Protein AF-A0A9W7J854-F1 (afdb_monomer_lite)

Organism: Hibiscus trionum (NCBI:txid183268)

Radius of gyration: 33.68 Å; chains: 1; bounding box: 54×34×95 Å

InterPro domains:
  IPR028288 SCAR/WAVE family [PTHR12902] (1-114)

Foldseek 3Di:
DPPPDPPPDQLLVQFDVVLQVVFDPVDPVSNVVSSVVSSVNSVVVVVVVVVVVVCVVVVVVVVVVVVVVVVVVVVVVVVVVCVVCVCVVVVVVVVDPDCVVVPDDVDDPDDDPPPPPDD

Sequence (119 aa):
MPLARYQIRNEYSLADPELYRASNKDDPEALLEGVAMAGLFGVLRQLGDLAEFAAEIFHDLHEEVMSTAARGHGLMVRIRQLEAEFPSFEKPFLSQTDHSLFFANAGVDWHPNMLLNII

pLDDT: mean 80.22, std 15.8, range [40.06, 98.5]

Structure (mmCIF, N/CA/C/O backbone):
data_AF-A0A9W7J854-F1
#
_entry.id   AF-A0A9W7J854-F1
#
loop_
_atom_site.group_PDB
_atom_site.id
_atom_site.type_symbol
_atom_site.label_atom_id
_atom_site.label_alt_id
_atom_site.label_comp_id
_atom_site.label_asym_id
_atom_site.label_entity_id
_atom_site.label_seq_id
_atom_site.pdbx_PDB_ins_code
_atom_site.Cartn_x
_atom_site.Cartn_y
_atom_site.Cartn_z
_atom_site.occupancy
_atom_site.B_iso_or_equiv
_atom_site.auth_seq_id
_atom_site.auth_comp_id
_atom_site.auth_asym_id
_atom_site.auth_atom_id
_atom_site.pdbx_PDB_model_num
ATOM 1 N N . MET A 1 1 ? 7.865 -10.417 3.586 1.00 42.16 1 MET A N 1
ATOM 2 C CA . MET A 1 1 ? 7.745 -9.761 2.269 1.00 42.16 1 MET A CA 1
ATOM 3 C C . MET A 1 1 ? 9.097 -9.756 1.583 1.00 42.16 1 MET A C 1
ATOM 5 O O . MET A 1 1 ? 10.032 -9.212 2.167 1.00 42.16 1 MET A O 1
ATOM 9 N N . PRO A 1 2 ? 9.266 -10.369 0.402 1.00 55.66 2 PRO A N 1
ATOM 10 C CA . PRO A 1 2 ? 10.476 -10.144 -0.355 1.00 55.66 2 PRO A CA 1
ATOM 11 C C . PRO A 1 2 ? 10.270 -8.840 -1.132 1.00 55.66 2 PRO A C 1
ATOM 13 O O . PRO A 1 2 ? 9.504 -8.805 -2.085 1.00 55.66 2 PRO A O 1
ATOM 16 N N . LEU A 1 3 ? 10.961 -7.770 -0.731 1.00 55.16 3 LEU A N 1
ATOM 17 C CA . LEU A 1 3 ? 11.194 -6.572 -1.553 1.00 55.16 3 LEU A CA 1
ATOM 18 C C . LEU A 1 3 ? 12.084 -6.958 -2.752 1.00 55.16 3 LEU A C 1
ATOM 20 O O . LEU A 1 3 ? 13.230 -6.523 -2.875 1.00 55.16 3 LEU A O 1
ATOM 24 N N . ALA A 1 4 ? 11.624 -7.916 -3.557 1.00 53.16 4 ALA A N 1
ATOM 25 C CA . ALA A 1 4 ? 12.417 -8.633 -4.533 1.00 53.16 4 ALA A CA 1
ATOM 26 C C . ALA A 1 4 ? 12.809 -7.704 -5.684 1.00 53.16 4 ALA A C 1
ATOM 28 O O . ALA A 1 4 ? 12.122 -7.601 -6.686 1.00 53.16 4 ALA A O 1
ATOM 29 N N . ARG A 1 5 ? 13.985 -7.090 -5.525 1.00 55.03 5 ARG A N 1
ATOM 30 C CA . ARG A 1 5 ? 14.961 -6.786 -6.578 1.00 55.03 5 ARG A CA 1
ATOM 31 C C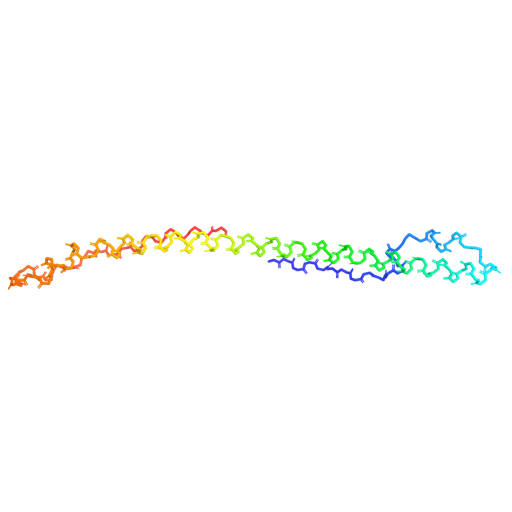 . ARG A 1 5 ? 14.353 -6.182 -7.845 1.00 55.03 5 ARG A C 1
ATOM 33 O O . ARG A 1 5 ? 14.430 -6.784 -8.915 1.00 55.03 5 ARG A O 1
ATOM 40 N N . TYR A 1 6 ? 13.885 -4.942 -7.752 1.00 56.75 6 TYR A N 1
ATOM 41 C CA . TYR A 1 6 ? 13.820 -4.101 -8.941 1.00 56.75 6 TYR A CA 1
ATOM 42 C C . TYR A 1 6 ? 15.256 -3.860 -9.428 1.00 56.75 6 TYR A C 1
ATOM 44 O O . TYR A 1 6 ? 16.017 -3.092 -8.839 1.00 56.75 6 TYR A O 1
ATOM 52 N N . GLN A 1 7 ? 15.681 -4.594 -10.457 1.00 61.75 7 GLN A N 1
ATOM 53 C CA . GLN A 1 7 ? 16.916 -4.273 -11.163 1.00 61.75 7 GLN A CA 1
ATOM 54 C C . GLN A 1 7 ? 16.658 -3.007 -11.969 1.00 61.75 7 GLN A C 1
ATOM 56 O O . GLN A 1 7 ? 15.947 -3.048 -12.971 1.00 61.75 7 GLN A O 1
ATOM 61 N N . ILE A 1 8 ? 17.246 -1.893 -11.534 1.00 60.62 8 ILE A N 1
ATOM 62 C CA . ILE A 1 8 ? 17.258 -0.653 -12.308 1.00 60.62 8 ILE A CA 1
ATOM 63 C C . ILE A 1 8 ? 18.039 -0.941 -13.591 1.00 60.62 8 ILE A C 1
ATOM 65 O O . ILE A 1 8 ? 19.264 -1.080 -13.579 1.00 60.62 8 ILE A O 1
ATOM 69 N N . ARG A 1 9 ? 17.314 -1.109 -14.696 1.00 65.50 9 ARG A N 1
ATOM 70 C CA . ARG A 1 9 ? 17.898 -1.253 -16.030 1.00 65.50 9 ARG A CA 1
ATOM 71 C C . ARG A 1 9 ? 18.129 0.132 -16.615 1.00 65.50 9 ARG A C 1
ATOM 73 O O . ARG A 1 9 ? 17.352 1.048 -16.364 1.00 65.50 9 ARG A O 1
ATOM 80 N N . ASN A 1 10 ? 19.193 0.272 -17.401 1.00 68.12 10 ASN A N 1
ATOM 81 C CA . ASN A 1 10 ? 19.482 1.505 -18.129 1.00 68.12 10 ASN A CA 1
ATOM 82 C C . ASN A 1 10 ? 18.309 1.836 -19.073 1.00 68.12 10 ASN A C 1
ATOM 84 O O . ASN A 1 10 ? 17.851 0.945 -19.789 1.00 68.12 10 ASN A O 1
ATOM 88 N N . GLU A 1 11 ? 17.862 3.091 -19.111 1.00 65.25 11 GLU A N 1
ATOM 89 C CA . GLU A 1 11 ? 16.814 3.604 -20.011 1.00 65.25 11 GLU A CA 1
ATOM 90 C C . GLU A 1 11 ? 17.064 3.174 -21.462 1.00 65.25 11 GLU A C 1
ATOM 92 O O . GLU A 1 11 ? 16.186 2.628 -22.125 1.00 65.25 11 GLU A O 1
ATOM 97 N N . TYR A 1 12 ? 18.315 3.273 -21.915 1.00 61.19 12 TYR A N 1
ATOM 98 C CA . TYR A 1 12 ? 18.708 2.876 -23.266 1.00 61.19 12 TYR A CA 1
ATOM 99 C C . TYR A 1 12 ? 18.516 1.374 -23.548 1.00 61.19 12 TYR A C 1
ATOM 101 O O . TYR A 1 12 ? 18.267 0.971 -24.677 1.00 61.19 12 TYR A O 1
ATOM 109 N N . SER A 1 13 ? 18.621 0.527 -22.519 1.00 69.50 13 SER A N 1
ATOM 110 C CA . SER A 1 13 ? 18.378 -0.922 -22.622 1.00 69.50 13 SER A CA 1
ATOM 111 C C . SER A 1 13 ? 16.905 -1.316 -22.479 1.00 69.50 13 SER A C 1
ATOM 113 O O . SER A 1 13 ? 16.560 -2.471 -22.722 1.00 69.50 13 SER A O 1
ATOM 115 N N . LEU A 1 14 ? 16.064 -0.383 -22.025 1.00 70.12 14 LEU A N 1
ATOM 116 C CA . LEU A 1 14 ? 14.627 -0.571 -21.821 1.00 70.12 14 LEU A CA 1
ATOM 117 C C . LEU A 1 14 ? 13.808 -0.155 -23.044 1.00 70.12 14 LEU A C 1
ATOM 119 O O . LEU A 1 14 ? 12.676 -0.610 -23.201 1.00 70.12 14 LEU A O 1
ATOM 123 N N . ALA A 1 15 ? 14.377 0.696 -23.890 1.00 73.12 15 ALA A N 1
ATOM 124 C CA . ALA A 1 15 ? 13.815 1.051 -25.178 1.00 73.12 15 ALA A CA 1
ATOM 125 C C . ALA A 1 15 ? 14.044 -0.041 -26.226 1.00 73.12 15 ALA A C 1
ATOM 127 O O . ALA A 1 15 ? 14.963 -0.853 -26.106 1.00 73.12 15 ALA A O 1
ATOM 128 N N . ASP A 1 16 ? 13.209 -0.042 -27.268 1.00 75.75 16 ASP A N 1
ATOM 129 C CA . ASP A 1 16 ? 13.379 -0.936 -28.411 1.00 75.75 16 ASP A CA 1
ATOM 130 C C . ASP A 1 16 ? 14.729 -0.643 -29.104 1.00 75.75 16 ASP A C 1
ATOM 132 O O . ASP A 1 16 ? 14.922 0.466 -29.618 1.00 75.75 16 ASP A O 1
ATOM 136 N N . PRO A 1 17 ? 15.674 -1.608 -29.134 1.00 68.00 17 PRO A N 1
ATOM 137 C CA . PRO A 1 17 ? 16.982 -1.425 -29.758 1.00 68.00 17 PRO A CA 1
ATOM 138 C C . PRO A 1 17 ? 16.911 -1.061 -31.245 1.00 68.00 17 PRO A C 1
ATOM 140 O O . PRO A 1 17 ? 17.875 -0.510 -31.785 1.00 68.00 17 PRO A O 1
ATOM 143 N N . GLU A 1 18 ? 15.799 -1.371 -31.915 1.00 70.88 18 GLU A N 1
ATOM 144 C CA . GLU A 1 18 ? 15.606 -1.074 -33.332 1.00 70.88 18 GLU A CA 1
ATOM 145 C C . GLU A 1 18 ? 15.419 0.427 -33.607 1.00 70.88 18 GLU A C 1
ATOM 147 O O . GLU A 1 18 ? 15.758 0.883 -34.697 1.00 70.88 18 GLU A O 1
ATOM 152 N N . LEU A 1 19 ? 15.019 1.227 -32.608 1.00 66.88 19 LEU A N 1
ATOM 153 C CA . LEU A 1 19 ? 14.834 2.680 -32.753 1.00 66.88 19 LEU A CA 1
ATOM 154 C C . LEU A 1 19 ? 16.135 3.434 -33.061 1.00 66.88 19 LEU A C 1
ATOM 156 O O . LEU A 1 19 ? 16.109 4.426 -33.779 1.00 66.88 19 LEU A O 1
ATOM 160 N N . TYR A 1 20 ? 17.276 2.954 -32.560 1.00 65.25 20 TYR A N 1
ATOM 161 C CA . TYR A 1 20 ? 18.593 3.500 -32.912 1.00 65.25 20 TYR A CA 1
ATOM 162 C C . TYR A 1 20 ? 19.267 2.720 -34.051 1.00 65.25 20 TYR A C 1
ATOM 164 O O . TYR A 1 20 ? 20.021 3.291 -34.836 1.00 65.25 20 TYR A O 1
ATOM 172 N N . ARG A 1 21 ? 19.020 1.407 -34.177 1.00 70.19 21 ARG A N 1
ATOM 173 C CA . ARG A 1 21 ? 19.618 0.602 -35.261 1.00 70.19 21 ARG A CA 1
ATOM 174 C C . ARG A 1 21 ? 19.065 0.942 -36.640 1.00 70.19 21 ARG A C 1
ATOM 176 O O . ARG A 1 21 ? 19.785 0.743 -37.616 1.00 70.19 21 ARG A O 1
ATOM 183 N N . ALA A 1 22 ? 17.832 1.438 -36.710 1.00 73.50 22 ALA A N 1
ATOM 184 C CA . ALA A 1 22 ? 17.213 1.904 -37.944 1.00 73.50 22 ALA A CA 1
ATOM 185 C C . ALA A 1 22 ? 17.788 3.243 -38.443 1.00 73.50 22 ALA A C 1
ATOM 187 O O . ALA A 1 22 ? 17.607 3.574 -39.615 1.00 73.50 22 ALA A O 1
ATOM 188 N N . SER A 1 23 ? 18.498 3.998 -37.594 1.00 76.25 23 SER A N 1
ATOM 189 C CA . SER A 1 23 ? 19.141 5.254 -37.987 1.00 76.25 23 SER A CA 1
ATOM 190 C C . SER A 1 23 ? 20.306 5.013 -38.947 1.00 76.25 23 SER A C 1
ATOM 192 O O . SER A 1 23 ? 21.141 4.125 -38.741 1.00 76.25 23 SER A O 1
ATOM 194 N N . ASN A 1 24 ? 20.399 5.844 -39.988 1.00 76.56 24 ASN A N 1
ATOM 195 C CA . ASN A 1 24 ? 21.536 5.825 -40.900 1.00 76.56 24 ASN A CA 1
ATOM 196 C C . ASN A 1 24 ? 22.817 6.210 -40.146 1.00 76.56 24 ASN A C 1
ATOM 198 O O . ASN A 1 24 ? 22.939 7.327 -39.656 1.00 76.56 24 ASN A O 1
ATOM 202 N N . LYS A 1 25 ? 23.785 5.293 -40.070 1.00 75.75 25 LYS A N 1
ATOM 203 C CA . LYS A 1 25 ? 25.017 5.487 -39.288 1.00 75.75 25 LYS A CA 1
ATOM 204 C C . LYS A 1 25 ? 25.991 6.497 -39.885 1.00 75.75 25 LYS A C 1
ATOM 206 O O . LYS A 1 25 ? 26.869 6.972 -39.171 1.00 75.75 25 LYS A O 1
ATOM 211 N N . ASP A 1 26 ? 25.815 6.824 -41.158 1.00 83.25 26 ASP A N 1
ATOM 212 C CA . ASP A 1 26 ? 26.627 7.820 -41.853 1.00 83.25 26 ASP A CA 1
ATOM 213 C C . ASP A 1 26 ? 26.043 9.239 -41.722 1.00 83.25 26 ASP A C 1
ATOM 215 O O . ASP A 1 26 ? 26.650 10.203 -42.186 1.00 83.25 26 ASP A O 1
ATOM 219 N N . ASP A 1 27 ? 24.884 9.374 -41.062 1.00 88.19 27 ASP A N 1
ATOM 220 C CA . ASP A 1 27 ? 24.234 10.644 -40.750 1.00 88.19 27 ASP A CA 1
ATOM 221 C C . ASP A 1 27 ? 24.236 10.890 -39.224 1.00 88.19 27 ASP A C 1
ATOM 223 O O . ASP A 1 27 ? 23.482 10.251 -38.479 1.00 88.19 27 ASP A O 1
ATOM 227 N N . PRO A 1 28 ? 25.088 11.802 -38.718 1.00 85.50 28 PRO A N 1
ATOM 228 C CA . PRO A 1 28 ? 25.202 12.056 -37.286 1.00 85.50 28 PRO A CA 1
ATOM 229 C C . PRO A 1 28 ? 23.919 12.634 -36.674 1.00 85.50 28 PRO A C 1
ATOM 231 O O . PRO A 1 28 ? 23.683 12.426 -35.484 1.00 85.50 28 PRO A O 1
ATOM 234 N N . GLU A 1 29 ? 23.086 13.330 -37.451 1.00 87.88 29 GLU A N 1
ATOM 235 C CA . GLU A 1 29 ? 21.828 13.900 -36.963 1.00 87.88 29 GLU A CA 1
ATOM 236 C C . GLU A 1 29 ? 20.783 12.798 -36.754 1.00 87.88 29 GLU A C 1
ATOM 238 O O . GLU A 1 29 ? 20.250 12.658 -35.651 1.00 87.88 29 GLU A O 1
ATOM 243 N N . ALA A 1 30 ? 20.599 11.925 -37.752 1.00 85.94 30 ALA A N 1
ATOM 244 C CA . ALA A 1 30 ? 19.711 10.765 -37.651 1.00 85.94 30 ALA A CA 1
ATOM 245 C C . ALA A 1 30 ? 20.111 9.801 -36.518 1.00 85.94 30 ALA A C 1
ATOM 247 O O . ALA A 1 30 ? 19.255 9.168 -35.889 1.00 85.94 30 ALA A O 1
ATOM 248 N N . LEU A 1 31 ? 21.413 9.676 -36.231 1.00 85.19 31 LEU A N 1
ATOM 249 C CA . LEU A 1 31 ? 21.891 8.896 -35.088 1.00 85.19 31 LEU A CA 1
ATOM 250 C C . LEU A 1 31 ? 21.520 9.532 -33.748 1.00 85.19 31 LEU A C 1
ATOM 252 O O . LEU A 1 31 ? 21.060 8.823 -32.852 1.00 85.19 31 LEU A O 1
ATOM 256 N N . LEU A 1 32 ? 21.729 10.842 -33.591 1.00 87.75 32 LEU A N 1
ATOM 257 C CA . LEU A 1 32 ? 21.403 11.546 -32.350 1.00 87.75 32 LEU A CA 1
ATOM 258 C C . LEU A 1 32 ? 19.897 11.529 -32.071 1.00 87.75 32 LEU A C 1
ATOM 260 O O . LEU A 1 32 ? 19.501 11.320 -30.924 1.00 87.75 32 LEU A O 1
ATOM 264 N N . GLU A 1 33 ? 19.069 11.670 -33.106 1.00 87.88 33 GLU A N 1
ATOM 265 C CA . GLU A 1 33 ? 17.613 11.556 -32.993 1.00 87.88 33 GLU A CA 1
ATOM 266 C C . GLU A 1 33 ? 17.190 10.158 -32.514 1.00 87.88 33 GLU A C 1
ATOM 268 O O . GLU A 1 33 ? 16.421 10.039 -31.557 1.00 87.88 33 GLU A O 1
ATOM 273 N N . GLY A 1 34 ? 17.764 9.094 -33.089 1.00 84.38 34 GLY A N 1
ATOM 274 C CA . GLY A 1 34 ? 17.492 7.713 -32.672 1.00 84.38 34 GLY A CA 1
ATOM 275 C C . GLY A 1 34 ? 17.887 7.428 -31.218 1.00 84.38 34 GLY A C 1
ATOM 276 O O . GLY A 1 34 ? 17.134 6.786 -30.482 1.00 84.38 34 GLY A O 1
ATOM 277 N N . VAL A 1 35 ? 19.035 7.949 -30.759 1.00 84.69 35 VAL A N 1
ATOM 278 C CA . VAL A 1 35 ? 19.456 7.831 -29.347 1.00 84.69 35 VAL A CA 1
ATOM 279 C C . VAL A 1 35 ? 18.517 8.602 -28.423 1.00 84.69 35 VAL A C 1
ATOM 281 O O . VAL A 1 35 ? 18.129 8.073 -27.381 1.00 84.69 35 VAL A O 1
ATOM 284 N N . ALA A 1 36 ? 18.144 9.831 -28.786 1.00 86.81 36 ALA A N 1
ATOM 285 C CA . ALA A 1 36 ? 17.239 10.652 -27.986 1.00 86.81 36 ALA A CA 1
ATOM 286 C C . ALA A 1 36 ? 15.852 10.003 -27.863 1.00 86.81 36 ALA A C 1
ATOM 288 O O . ALA A 1 36 ? 15.285 9.956 -26.770 1.00 86.81 36 ALA A O 1
ATOM 289 N N . MET A 1 37 ? 15.341 9.438 -28.960 1.00 86.94 37 MET A N 1
ATOM 290 C CA . MET A 1 37 ? 14.075 8.712 -28.981 1.00 86.94 37 MET A CA 1
ATOM 291 C C . MET A 1 37 ? 14.146 7.464 -28.094 1.00 86.94 37 MET A C 1
ATOM 293 O O . MET A 1 37 ? 13.304 7.299 -27.212 1.00 86.94 37 MET A O 1
ATOM 297 N N . ALA A 1 38 ? 15.180 6.630 -28.246 1.00 85.00 38 ALA A N 1
ATOM 298 C CA . ALA A 1 38 ? 15.386 5.468 -27.382 1.00 85.00 38 ALA A CA 1
ATOM 299 C C . ALA A 1 38 ? 15.491 5.870 -25.897 1.00 85.00 38 ALA A C 1
ATOM 301 O O . ALA A 1 38 ? 14.809 5.294 -25.056 1.00 85.00 38 ALA A O 1
ATOM 302 N N . GLY A 1 39 ? 16.261 6.909 -25.561 1.00 85.12 39 GLY A N 1
ATOM 303 C CA . GLY A 1 39 ? 16.343 7.426 -24.190 1.00 85.12 39 GLY A CA 1
ATOM 304 C C . GLY A 1 39 ? 14.972 7.811 -23.623 1.00 85.12 39 GLY A C 1
ATOM 305 O O . GLY A 1 39 ? 14.596 7.350 -22.547 1.00 85.12 39 GLY A O 1
ATOM 306 N N . LEU A 1 40 ? 14.175 8.568 -24.384 1.00 89.00 40 LEU A N 1
ATOM 307 C CA . LEU A 1 40 ? 12.833 8.984 -23.971 1.00 89.00 40 LEU A CA 1
ATOM 308 C C . LEU A 1 40 ? 11.893 7.794 -23.719 1.00 89.00 40 LEU A C 1
ATOM 310 O O . LEU A 1 40 ? 11.216 7.756 -22.692 1.00 89.00 40 LEU A O 1
ATOM 314 N N . PHE A 1 41 ? 11.850 6.807 -24.621 1.00 86.81 41 PHE A N 1
ATOM 315 C CA . PHE A 1 41 ? 11.032 5.603 -24.420 1.00 86.81 41 PHE A CA 1
ATOM 316 C C . PHE A 1 41 ? 11.497 4.782 -23.213 1.00 86.81 41 PHE A C 1
ATOM 318 O O . PHE A 1 41 ? 10.665 4.241 -22.482 1.00 86.81 41 PHE A O 1
ATOM 325 N N . GLY A 1 42 ? 12.808 4.733 -22.972 1.00 86.81 42 GLY A N 1
ATOM 326 C CA . GL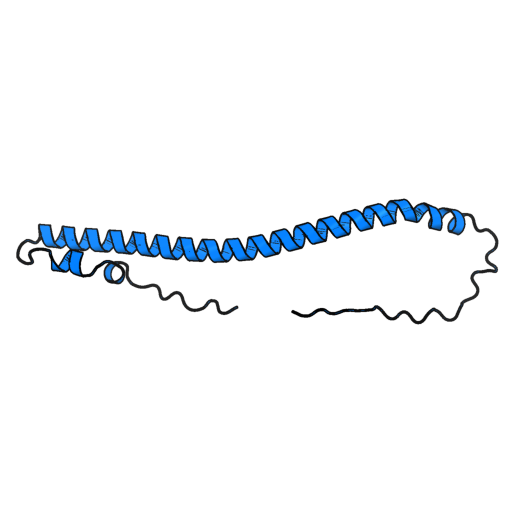Y A 1 42 ? 13.397 4.123 -21.787 1.00 86.81 42 GLY A CA 1
ATOM 327 C C . GLY A 1 42 ? 12.890 4.751 -20.490 1.00 86.81 42 GLY A C 1
ATOM 328 O O . GLY A 1 42 ? 12.419 4.031 -19.609 1.00 86.81 42 GLY A O 1
ATOM 329 N N . VAL A 1 43 ? 12.909 6.086 -20.406 1.00 89.19 43 VAL A N 1
ATOM 330 C CA . VAL A 1 43 ? 12.365 6.847 -19.265 1.00 89.19 43 VAL A CA 1
ATOM 331 C C . VAL A 1 43 ? 10.871 6.584 -19.090 1.00 89.19 43 VAL A C 1
ATOM 333 O O . VAL A 1 43 ? 10.420 6.300 -17.982 1.00 89.19 43 VAL A O 1
ATOM 336 N N . LEU A 1 44 ? 10.086 6.646 -20.171 1.00 91.56 44 LEU A N 1
ATOM 337 C CA . LEU A 1 44 ? 8.641 6.397 -20.107 1.00 91.56 44 LEU A CA 1
ATOM 338 C C . LEU A 1 44 ? 8.330 4.995 -19.577 1.00 91.56 44 LEU A C 1
ATOM 340 O O . LEU A 1 44 ? 7.404 4.830 -18.784 1.00 91.56 44 LEU A O 1
ATOM 344 N N . ARG A 1 45 ? 9.122 3.991 -19.968 1.00 88.38 45 ARG A N 1
ATOM 345 C CA . ARG A 1 45 ? 8.966 2.634 -19.446 1.00 88.38 45 ARG A CA 1
ATOM 346 C C . ARG A 1 45 ? 9.332 2.541 -17.967 1.00 88.38 45 ARG A C 1
ATOM 348 O O . ARG A 1 45 ? 8.563 1.956 -17.215 1.00 88.38 45 ARG A O 1
ATOM 355 N N . GLN A 1 46 ? 10.428 3.162 -17.533 1.00 88.50 46 GLN A N 1
ATOM 356 C CA . GLN A 1 46 ? 10.769 3.218 -16.106 1.00 88.50 46 GLN A CA 1
ATOM 357 C C . GLN A 1 46 ? 9.683 3.908 -15.274 1.00 88.50 46 GLN A C 1
ATOM 359 O O . GLN A 1 46 ? 9.393 3.466 -14.166 1.00 88.50 46 GLN A O 1
ATOM 364 N N . LEU A 1 47 ? 9.064 4.971 -15.796 1.00 92.69 47 LEU A N 1
ATOM 365 C CA . LEU A 1 47 ? 7.941 5.634 -15.133 1.00 92.69 47 LEU A CA 1
ATOM 366 C C . LEU A 1 47 ? 6.710 4.725 -15.046 1.00 92.69 47 LEU A C 1
ATOM 368 O O . LEU A 1 47 ? 6.035 4.731 -14.020 1.00 92.69 47 LEU A O 1
ATOM 372 N N . GLY A 1 48 ? 6.438 3.930 -16.085 1.00 91.06 48 GLY A N 1
ATOM 373 C CA . GLY A 1 48 ? 5.394 2.904 -16.058 1.00 91.06 48 GLY A CA 1
ATOM 374 C C . GLY A 1 48 ? 5.658 1.839 -14.993 1.00 91.06 48 GLY A C 1
ATOM 375 O O . GLY A 1 48 ? 4.796 1.591 -14.154 1.00 91.06 48 GLY A O 1
ATOM 376 N N . ASP A 1 49 ? 6.874 1.292 -14.970 1.00 88.75 49 ASP A N 1
ATOM 377 C CA . ASP A 1 49 ? 7.301 0.302 -13.979 1.00 88.75 49 ASP A CA 1
ATOM 378 C C . ASP A 1 49 ? 7.230 0.874 -12.540 1.00 88.75 49 ASP A C 1
ATOM 380 O O . ASP A 1 49 ? 6.802 0.196 -11.608 1.00 88.75 49 ASP A O 1
ATOM 384 N N . LEU A 1 50 ? 7.604 2.146 -12.342 1.00 91.62 50 LEU A N 1
ATOM 385 C CA . LEU A 1 50 ? 7.487 2.833 -11.050 1.00 91.62 50 LEU A CA 1
ATOM 386 C C . LEU A 1 50 ? 6.024 3.039 -10.635 1.00 91.62 50 LEU A C 1
ATOM 388 O O . LEU A 1 50 ? 5.699 2.919 -9.453 1.00 91.62 50 LEU A O 1
ATOM 392 N N . ALA A 1 51 ? 5.148 3.370 -11.584 1.00 94.81 51 ALA A N 1
ATOM 393 C CA . ALA A 1 51 ? 3.726 3.543 -11.320 1.00 94.81 51 ALA A CA 1
ATOM 394 C C . ALA A 1 51 ? 3.059 2.219 -10.919 1.00 94.81 51 ALA A C 1
ATOM 396 O O . ALA A 1 51 ? 2.251 2.215 -9.993 1.00 94.81 51 ALA A O 1
ATOM 397 N N . GLU A 1 52 ? 3.427 1.107 -11.561 1.00 92.81 52 GLU A N 1
ATOM 398 C CA . GLU A 1 52 ? 2.978 -0.240 -11.189 1.00 92.81 52 GLU A CA 1
ATO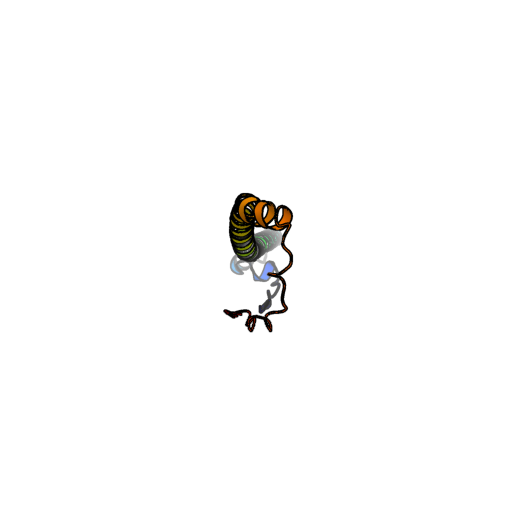M 399 C C . GLU A 1 52 ? 3.430 -0.599 -9.769 1.00 92.81 52 GLU A C 1
ATOM 401 O O . GLU A 1 52 ? 2.603 -0.932 -8.922 1.00 92.81 52 GLU A O 1
ATOM 406 N N . PHE A 1 53 ? 4.713 -0.398 -9.459 1.00 90.44 53 PHE A N 1
ATOM 407 C CA . PHE A 1 53 ? 5.241 -0.618 -8.113 1.00 90.44 53 PHE A CA 1
ATOM 408 C C . PHE A 1 53 ? 4.533 0.232 -7.044 1.00 90.44 53 PHE A C 1
ATOM 410 O O . PHE A 1 53 ? 4.194 -0.254 -5.963 1.00 90.44 53 PHE A O 1
ATOM 417 N N . ALA A 1 54 ? 4.286 1.512 -7.335 1.00 94.88 54 ALA A N 1
ATOM 418 C CA . ALA A 1 54 ? 3.547 2.381 -6.428 1.00 94.88 54 ALA A CA 1
ATOM 419 C C . ALA A 1 54 ? 2.104 1.891 -6.232 1.00 94.88 54 ALA A C 1
ATOM 421 O O . ALA A 1 54 ? 1.606 1.909 -5.107 1.00 94.88 54 ALA A O 1
ATOM 422 N N . ALA A 1 55 ? 1.441 1.438 -7.300 1.00 95.50 55 ALA A N 1
ATOM 423 C CA . ALA A 1 55 ? 0.086 0.906 -7.230 1.00 95.50 55 ALA A CA 1
ATOM 424 C C . ALA A 1 55 ? 0.006 -0.340 -6.337 1.00 95.50 55 ALA A C 1
ATOM 426 O O . ALA A 1 55 ? -0.907 -0.416 -5.519 1.00 95.50 55 ALA A O 1
ATOM 427 N N . GLU A 1 56 ? 0.972 -1.258 -6.426 1.00 94.00 56 GLU A N 1
ATOM 428 C CA . GLU A 1 56 ? 1.051 -2.431 -5.543 1.00 94.00 56 GLU A CA 1
ATOM 429 C C . GLU A 1 56 ? 1.181 -2.024 -4.068 1.00 94.00 56 GLU A C 1
ATOM 431 O O . GLU A 1 56 ? 0.374 -2.439 -3.237 1.00 94.00 56 GLU A O 1
ATOM 436 N N . ILE A 1 57 ? 2.132 -1.137 -3.739 1.00 94.00 57 ILE A N 1
ATOM 437 C CA . ILE A 1 57 ? 2.330 -0.667 -2.356 1.00 94.00 57 ILE A CA 1
ATOM 438 C C . ILE A 1 57 ? 1.072 0.010 -1.810 1.00 94.00 57 ILE A C 1
ATOM 440 O O . ILE A 1 57 ? 0.664 -0.244 -0.674 1.00 94.00 57 ILE A O 1
ATOM 444 N N . PHE A 1 58 ? 0.473 0.913 -2.588 1.00 96.38 58 PHE A N 1
ATOM 445 C CA . PHE A 1 58 ? -0.701 1.648 -2.130 1.00 96.38 58 PHE A CA 1
ATOM 446 C C . PHE A 1 58 ? -1.945 0.767 -2.051 1.00 96.38 58 PHE A C 1
ATOM 448 O O . PHE A 1 58 ? -2.790 1.028 -1.197 1.00 96.38 58 PHE A O 1
ATOM 455 N N . HIS A 1 59 ? -2.056 -0.268 -2.885 1.00 96.88 59 HIS A N 1
ATOM 456 C CA . HIS A 1 59 ? -3.132 -1.247 -2.790 1.00 96.88 59 HIS A CA 1
ATOM 457 C C . HIS A 1 59 ? -3.046 -2.042 -1.483 1.00 96.88 59 HIS A C 1
ATOM 459 O O . HIS A 1 59 ? -4.004 -2.030 -0.711 1.00 96.88 59 HIS A O 1
ATOM 465 N N . ASP A 1 60 ? -1.887 -2.630 -1.178 1.00 95.44 60 ASP A N 1
ATOM 466 C CA . ASP A 1 60 ? -1.689 -3.398 0.059 1.00 95.44 60 ASP A CA 1
ATOM 467 C C . ASP A 1 60 ? -1.937 -2.533 1.306 1.00 95.44 60 ASP A C 1
ATOM 469 O O . ASP A 1 60 ? -2.640 -2.936 2.238 1.00 95.44 60 ASP A O 1
ATOM 473 N N . LEU A 1 61 ? -1.418 -1.299 1.303 1.00 97.44 61 LEU A N 1
ATOM 474 C CA . LEU A 1 61 ? -1.650 -0.343 2.387 1.00 97.44 61 LEU A CA 1
ATOM 475 C C . LEU A 1 61 ? -3.136 0.018 2.521 1.00 97.44 61 LEU A C 1
ATOM 477 O O . LEU A 1 61 ? -3.643 0.148 3.637 1.00 97.44 61 LEU A O 1
ATOM 481 N N . HIS A 1 62 ? -3.842 0.198 1.404 1.00 98.12 62 HIS A N 1
ATOM 482 C CA . HIS A 1 62 ? -5.268 0.507 1.409 1.00 98.12 62 HIS A CA 1
ATOM 483 C C . HIS A 1 62 ? -6.082 -0.612 2.064 1.00 98.12 62 HIS A C 1
ATOM 485 O O . HIS A 1 62 ? -6.921 -0.325 2.921 1.00 98.12 62 HIS A O 1
ATOM 491 N N . GLU A 1 63 ? -5.804 -1.870 1.719 1.00 97.50 63 GLU A N 1
ATOM 492 C CA . GLU A 1 63 ? -6.474 -3.032 2.310 1.00 97.50 63 GLU A CA 1
ATOM 493 C C . GLU A 1 63 ? -6.250 -3.101 3.830 1.00 97.50 63 GLU A C 1
ATOM 495 O O . GLU A 1 63 ? -7.201 -3.274 4.603 1.00 97.50 63 GLU A O 1
ATOM 500 N N . GLU A 1 64 ? -5.016 -2.882 4.297 1.00 97.69 64 GLU A N 1
ATOM 501 C CA . GLU A 1 64 ? -4.702 -2.878 5.731 1.00 97.69 64 GLU A CA 1
ATOM 502 C C . GLU A 1 64 ? -5.411 -1.736 6.479 1.00 97.69 64 GLU A C 1
ATOM 504 O O . GLU A 1 64 ? -5.986 -1.942 7.560 1.00 97.69 64 GLU A O 1
ATOM 509 N N . VAL A 1 65 ? -5.420 -0.534 5.895 1.00 98.50 65 VAL A N 1
ATOM 510 C CA . VAL A 1 65 ? -6.106 0.638 6.455 1.00 98.50 65 VAL A CA 1
ATOM 511 C C . VAL A 1 65 ? -7.611 0.393 6.537 1.00 98.50 65 VAL A C 1
ATOM 513 O O . VAL A 1 65 ? -8.210 0.657 7.583 1.00 98.50 65 VAL A O 1
ATOM 516 N N . MET A 1 66 ? -8.228 -0.150 5.486 1.00 98.19 66 MET A N 1
ATOM 517 C CA . MET A 1 66 ? -9.666 -0.431 5.468 1.00 98.19 66 MET A CA 1
ATOM 518 C C . MET A 1 66 ? -10.050 -1.525 6.466 1.00 98.19 66 MET A C 1
ATOM 520 O O . MET A 1 66 ? -11.010 -1.354 7.225 1.00 98.19 66 MET A O 1
ATOM 524 N N . SER A 1 67 ? -9.263 -2.600 6.556 1.00 98.00 67 SER A N 1
ATOM 525 C CA . SER A 1 67 ? -9.444 -3.655 7.563 1.00 98.00 67 SER A CA 1
ATOM 526 C C . SER A 1 67 ? -9.356 -3.102 8.990 1.00 98.00 67 SER A C 1
ATOM 528 O O . SER A 1 67 ? -10.204 -3.381 9.850 1.00 98.00 67 SER A O 1
ATOM 530 N N . THR A 1 68 ? -8.367 -2.245 9.246 1.00 98.38 68 THR A N 1
ATOM 531 C CA . THR A 1 68 ? -8.174 -1.608 10.553 1.00 98.38 68 THR A CA 1
ATOM 532 C C . THR A 1 68 ? -9.308 -0.640 10.887 1.00 98.38 68 THR A C 1
ATOM 534 O O . THR A 1 68 ? -9.817 -0.664 12.010 1.00 98.38 68 THR A O 1
ATOM 537 N N . ALA A 1 69 ? -9.764 0.164 9.924 1.00 98.25 69 ALA A N 1
ATOM 538 C CA . ALA A 1 69 ? -10.882 1.086 10.105 1.00 98.25 69 ALA A CA 1
ATOM 539 C C . ALA A 1 69 ? -12.195 0.345 10.402 1.00 98.25 69 ALA A C 1
ATOM 541 O O . ALA A 1 69 ? -12.906 0.710 11.341 1.00 98.25 69 ALA A O 1
ATOM 542 N N . ALA A 1 70 ? -12.492 -0.736 9.672 1.00 98.25 70 ALA A N 1
ATOM 543 C CA . ALA A 1 70 ? -13.674 -1.565 9.908 1.00 98.25 70 ALA A CA 1
ATOM 544 C C . ALA A 1 70 ? -13.663 -2.186 11.314 1.00 98.25 70 ALA A C 1
ATOM 546 O O . ALA A 1 70 ? -14.662 -2.136 12.039 1.00 98.25 70 ALA A O 1
ATOM 547 N N . ARG A 1 71 ? -12.509 -2.708 11.749 1.00 98.06 71 ARG A N 1
ATOM 548 C CA . ARG A 1 71 ? -12.323 -3.208 13.120 1.00 98.06 71 ARG A CA 1
ATOM 549 C C . ARG A 1 71 ? -12.496 -2.107 14.162 1.00 98.06 71 ARG A C 1
ATOM 551 O O . ARG A 1 71 ? -13.193 -2.321 15.152 1.00 98.06 71 ARG A O 1
ATOM 558 N N . GLY A 1 72 ? -11.893 -0.939 13.942 1.00 98.25 72 GLY A N 1
ATOM 559 C CA . GLY A 1 72 ? -12.016 0.221 14.824 1.00 98.25 72 GLY A CA 1
ATOM 560 C C . GLY A 1 72 ? -13.466 0.679 14.973 1.00 98.25 72 GLY A C 1
ATOM 561 O O . GLY A 1 72 ? -13.934 0.909 16.087 1.00 98.25 72 GLY A O 1
ATOM 562 N N . HIS A 1 73 ? -14.215 0.711 13.870 1.00 98.25 73 HIS A N 1
ATOM 563 C CA . HIS A 1 73 ? -15.646 0.993 13.889 1.00 98.25 73 HIS A CA 1
ATOM 564 C C . HIS A 1 73 ? -16.422 -0.052 14.704 1.00 98.25 73 HIS A C 1
ATOM 566 O O . HIS A 1 73 ? -17.210 0.307 15.579 1.00 98.25 73 HIS A O 1
ATOM 572 N N . GLY A 1 74 ? -16.153 -1.342 14.482 1.00 97.81 74 GLY A N 1
ATOM 573 C CA . GLY A 1 74 ? -16.772 -2.427 15.245 1.00 97.81 74 GLY A CA 1
ATOM 574 C C . GLY A 1 74 ? -16.496 -2.344 16.751 1.00 97.81 74 GLY A C 1
ATOM 575 O O . GLY A 1 74 ? -17.402 -2.571 17.551 1.00 97.81 74 GLY A O 1
ATOM 576 N N . LEU A 1 75 ? -15.273 -1.979 17.150 1.00 98.44 75 LEU A N 1
ATOM 577 C CA . LEU A 1 75 ? -14.933 -1.734 18.555 1.00 98.44 75 LEU A CA 1
ATOM 578 C C . LEU A 1 75 ? -15.709 -0.546 19.122 1.00 98.44 75 LEU A C 1
ATOM 580 O O . LEU A 1 75 ? -16.278 -0.659 20.203 1.00 98.44 75 LEU A O 1
ATOM 584 N N . MET A 1 76 ? -15.795 0.558 18.381 1.00 98.19 76 MET A N 1
ATOM 585 C CA . MET A 1 76 ? -16.529 1.750 18.809 1.00 98.19 76 MET A CA 1
ATOM 586 C C . MET A 1 76 ? -18.014 1.458 19.059 1.00 98.19 76 MET A C 1
ATOM 588 O O . MET A 1 76 ? -18.578 1.914 20.050 1.00 98.19 76 MET A O 1
ATOM 592 N N . VAL A 1 77 ? -18.650 0.663 18.191 1.00 98.25 77 VAL A N 1
ATOM 593 C CA . VAL A 1 77 ? -20.045 0.234 18.380 1.00 98.25 77 VAL A CA 1
ATOM 594 C C . VAL A 1 77 ? -20.202 -0.577 19.668 1.00 98.25 77 VAL A C 1
ATOM 596 O O . VAL A 1 77 ? -21.114 -0.310 20.448 1.00 98.25 77 VAL A O 1
ATOM 599 N N . ARG A 1 78 ? -19.299 -1.530 19.932 1.00 98.00 78 ARG A N 1
ATOM 600 C CA . ARG A 1 78 ? -19.345 -2.348 21.157 1.00 98.00 78 ARG A CA 1
ATOM 601 C C . ARG A 1 78 ? -19.090 -1.527 22.418 1.00 98.00 78 ARG A C 1
ATOM 603 O O . ARG A 1 78 ? -19.755 -1.765 23.417 1.00 98.00 78 ARG A O 1
ATOM 610 N N . ILE A 1 79 ? -18.169 -0.562 22.371 1.00 98.12 79 ILE A N 1
ATOM 611 C CA . ILE A 1 79 ? -17.903 0.354 23.491 1.00 98.12 79 ILE A CA 1
ATOM 612 C C . ILE A 1 79 ? -19.164 1.147 23.823 1.00 98.12 79 ILE A C 1
ATOM 614 O O . ILE A 1 79 ? -19.577 1.152 24.973 1.00 98.12 79 ILE A O 1
ATOM 618 N N . ARG A 1 80 ? -19.833 1.726 22.819 1.00 97.69 80 ARG A N 1
ATOM 619 C CA . ARG A 1 80 ? -21.090 2.461 23.035 1.00 97.69 80 ARG A CA 1
ATOM 620 C C . ARG A 1 80 ? -22.185 1.586 23.634 1.00 97.69 80 ARG A C 1
ATOM 622 O O . ARG A 1 80 ? -22.930 2.045 24.492 1.00 97.69 80 ARG A O 1
ATOM 629 N N . GLN A 1 81 ? -22.287 0.336 23.184 1.00 97.12 81 GLN A N 1
ATOM 630 C CA . GLN A 1 81 ? -23.239 -0.611 23.759 1.00 97.12 81 GLN A CA 1
ATOM 631 C C . GLN A 1 81 ? -22.916 -0.887 25.232 1.00 97.12 81 GLN A C 1
ATOM 633 O O . GLN A 1 81 ? -23.800 -0.806 26.079 1.00 97.12 81 GLN A O 1
ATOM 638 N N . LEU A 1 82 ? -21.645 -1.145 25.545 1.00 96.81 82 LEU A N 1
ATOM 639 C CA . LEU A 1 82 ? -21.191 -1.384 26.911 1.00 96.81 82 LEU A CA 1
ATOM 640 C C . LEU A 1 82 ? -21.427 -0.161 27.803 1.00 96.81 82 LEU A C 1
ATOM 642 O O . LEU A 1 82 ? -21.944 -0.313 28.902 1.00 96.81 82 LEU A O 1
ATOM 646 N N . GLU A 1 83 ? -21.119 1.046 27.329 1.00 96.50 83 GLU A N 1
ATOM 647 C CA . GLU A 1 83 ? -21.392 2.305 28.034 1.00 96.50 83 GLU A CA 1
ATOM 648 C C . GLU A 1 83 ? -22.888 2.504 28.314 1.00 96.50 83 GLU A C 1
ATOM 650 O O . GLU A 1 83 ? -23.251 3.018 29.371 1.00 96.50 83 GLU A O 1
ATOM 655 N N . ALA A 1 84 ? -23.767 2.080 27.402 1.00 96.06 84 ALA A N 1
ATOM 656 C CA . ALA A 1 84 ? -25.213 2.150 27.597 1.00 96.06 84 ALA A CA 1
ATOM 657 C C . ALA A 1 84 ? -25.734 1.092 28.588 1.00 96.06 84 ALA A C 1
ATOM 659 O O . ALA A 1 84 ? -26.674 1.362 29.339 1.00 96.06 84 ALA A O 1
ATOM 660 N N . GLU A 1 85 ? -25.136 -0.101 28.605 1.00 95.50 85 GLU A N 1
ATOM 661 C CA . GLU A 1 85 ? -25.508 -1.197 29.507 1.00 95.50 85 GLU A CA 1
ATOM 662 C C . GLU A 1 85 ? -24.936 -1.018 30.920 1.00 95.50 85 GLU A C 1
ATOM 664 O O . GLU A 1 85 ? -25.584 -1.393 31.901 1.00 95.50 85 GLU A O 1
ATOM 669 N N . PHE A 1 86 ? -23.759 -0.403 31.055 1.00 92.62 86 PHE A N 1
ATOM 670 C CA . PHE A 1 86 ? -23.022 -0.277 32.316 1.00 92.62 86 PHE A CA 1
ATOM 671 C C . PHE A 1 86 ? -23.840 0.306 33.485 1.00 92.62 86 PHE A C 1
ATOM 673 O O . PHE A 1 86 ? -23.811 -0.286 34.569 1.00 92.62 86 PHE A O 1
ATOM 680 N N . PRO A 1 87 ? -24.658 1.367 33.308 1.00 92.88 87 PRO A N 1
ATOM 681 C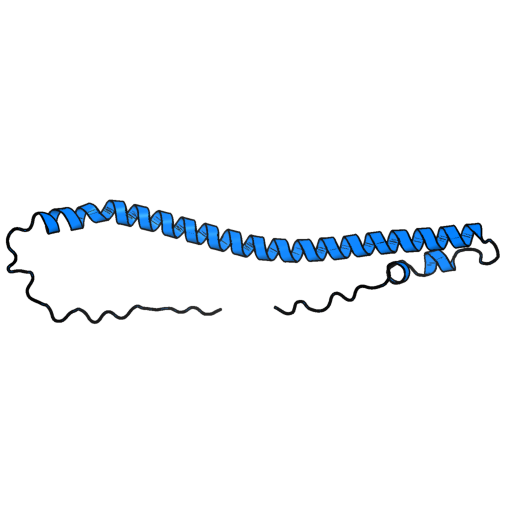 CA . PRO A 1 87 ? -25.461 1.923 34.395 1.00 92.88 87 PRO A CA 1
ATOM 682 C C . PRO A 1 87 ? -26.464 0.937 35.006 1.00 92.88 87 PRO A C 1
ATOM 684 O O . PRO A 1 87 ? -26.870 1.118 36.154 1.00 92.88 87 PRO A O 1
ATOM 687 N N . SER A 1 88 ? -26.897 -0.084 34.254 1.00 89.81 88 SER A N 1
ATOM 688 C CA . SER A 1 88 ? -27.823 -1.112 34.753 1.00 89.81 88 SER A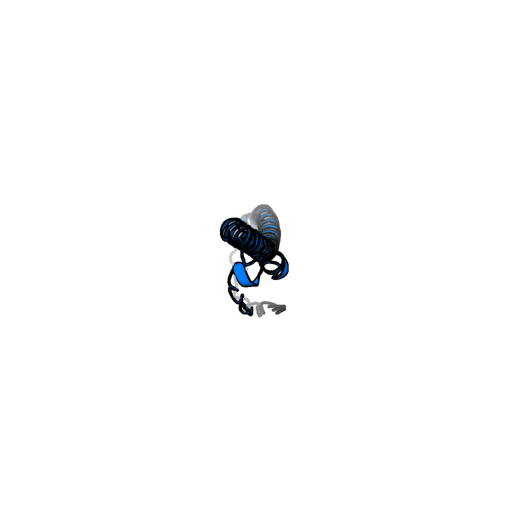 CA 1
ATOM 689 C C . SER A 1 88 ? -27.171 -2.041 35.782 1.00 89.81 88 SER A C 1
ATOM 691 O O . SER A 1 88 ? -27.856 -2.526 36.678 1.00 89.81 88 SER A O 1
ATOM 693 N N . PHE A 1 89 ? -25.853 -2.231 35.693 1.00 85.31 89 PHE A N 1
ATOM 694 C CA . PHE A 1 89 ? -25.036 -2.956 36.665 1.00 85.31 89 PHE A CA 1
ATOM 695 C C . PHE A 1 89 ? -24.542 -2.027 37.784 1.00 85.31 89 PHE A C 1
ATOM 697 O O . PHE A 1 89 ? -24.616 -2.373 38.964 1.00 85.31 89 PHE A O 1
ATOM 704 N N . GLU A 1 90 ? -24.063 -0.837 37.418 1.00 88.94 90 GLU A N 1
ATOM 705 C CA . GLU A 1 90 ? -23.409 0.088 38.343 1.00 88.94 90 GLU A CA 1
ATOM 706 C C . GLU A 1 90 ? -24.379 0.609 39.410 1.00 88.94 90 GLU A C 1
ATOM 708 O O . GLU A 1 90 ? -24.052 0.631 40.596 1.00 88.94 90 GLU A O 1
ATOM 713 N N . LYS A 1 91 ? -25.599 1.001 39.019 1.00 87.88 91 LYS A N 1
ATOM 714 C CA . LYS A 1 91 ? -26.558 1.615 39.951 1.00 87.88 91 LYS A CA 1
ATOM 715 C C . LYS A 1 91 ? -27.007 0.661 41.067 1.00 87.88 91 LYS A C 1
ATOM 717 O O . LYS A 1 91 ? -26.973 1.090 42.222 1.00 87.88 91 LYS A O 1
ATOM 722 N N . PRO A 1 92 ? -27.410 -0.599 40.793 1.00 84.75 92 PRO A N 1
ATOM 723 C CA . PRO A 1 92 ? -27.718 -1.559 41.852 1.00 84.75 92 PRO A CA 1
ATOM 724 C C . PRO A 1 92 ? -26.513 -1.862 42.739 1.00 84.75 92 PRO A C 1
ATOM 726 O O . PRO A 1 92 ? -26.666 -1.903 43.956 1.00 84.75 92 PRO A O 1
ATOM 729 N N . PHE A 1 93 ? -25.326 -2.011 42.143 1.00 80.38 93 PHE A N 1
ATOM 730 C CA . PHE A 1 93 ? -24.090 -2.276 42.875 1.00 80.38 93 PHE A CA 1
ATOM 731 C C . PHE A 1 93 ? -23.765 -1.156 43.873 1.00 80.38 93 PHE A C 1
ATOM 733 O O . PHE A 1 93 ? -23.519 -1.423 45.045 1.00 80.38 93 PHE A O 1
ATOM 740 N N . LEU A 1 94 ? -23.823 0.106 43.439 1.00 81.62 94 LEU A N 1
ATOM 741 C CA . LEU A 1 94 ? -23.558 1.261 44.305 1.00 81.62 94 LEU A CA 1
ATOM 742 C C . LEU A 1 94 ? -24.663 1.515 45.339 1.00 81.62 94 LEU A C 1
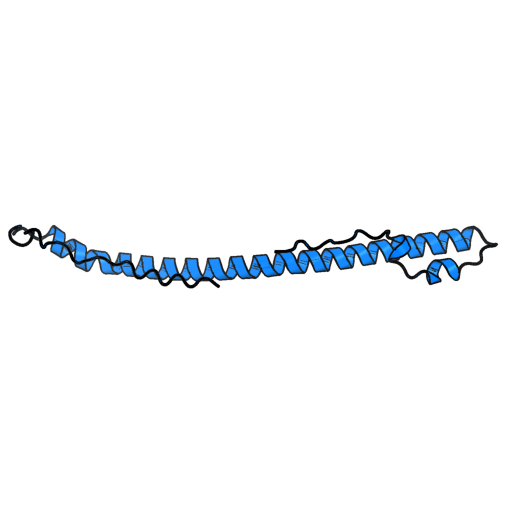ATOM 744 O O . LEU A 1 94 ? -24.400 2.096 46.387 1.00 81.62 94 LEU A O 1
ATOM 748 N N . SER A 1 95 ? -25.898 1.099 45.052 1.00 81.88 95 SER A N 1
ATOM 749 C CA . SER A 1 95 ? -27.035 1.254 45.972 1.00 81.88 95 SER A CA 1
ATOM 750 C C . SER A 1 95 ? -27.107 0.140 47.024 1.00 81.88 95 SER A C 1
ATOM 752 O O . SER A 1 95 ? -27.975 0.181 47.898 1.00 81.88 95 SER A O 1
ATOM 754 N N . GLN A 1 96 ? -26.234 -0.867 46.943 1.00 74.81 96 GLN A N 1
ATOM 755 C CA . GLN A 1 96 ? -26.229 -2.009 47.845 1.00 74.81 96 GLN A CA 1
ATOM 756 C C . GLN A 1 96 ? -25.646 -1.624 49.210 1.00 74.81 96 GLN A C 1
ATOM 758 O O . GLN A 1 96 ? -24.468 -1.314 49.340 1.00 74.81 96 GLN A O 1
ATOM 763 N N . THR A 1 97 ? -26.483 -1.666 50.244 1.00 73.00 97 THR A N 1
ATOM 764 C CA . THR A 1 97 ? -26.121 -1.325 51.631 1.00 73.00 97 THR A CA 1
ATOM 765 C C . THR A 1 97 ? -25.813 -2.545 52.500 1.00 73.00 97 THR A C 1
ATOM 767 O O . THR A 1 97 ? -25.285 -2.397 53.601 1.00 73.00 97 THR A O 1
ATOM 770 N N . ASP A 1 98 ? -26.116 -3.751 52.013 1.00 69.75 98 ASP A N 1
ATOM 771 C CA . ASP A 1 98 ? -25.871 -5.011 52.713 1.00 69.75 98 ASP A CA 1
ATOM 772 C C . ASP A 1 98 ? -24.649 -5.717 52.101 1.00 69.75 98 ASP A C 1
ATOM 774 O O . ASP A 1 98 ? -24.710 -6.334 51.032 1.00 69.75 98 ASP A O 1
ATOM 778 N N . HIS A 1 99 ? -23.499 -5.561 52.763 1.00 65.06 99 HIS A N 1
ATOM 779 C CA . HIS A 1 99 ? -22.191 -6.033 52.287 1.00 65.06 99 HIS A CA 1
ATOM 780 C C . HIS A 1 99 ? -21.937 -7.520 52.590 1.00 65.06 99 HIS A C 1
ATOM 782 O O . HIS A 1 99 ? -20.877 -8.061 52.273 1.00 65.06 99 HIS A O 1
ATOM 788 N N . SER A 1 100 ? -22.918 -8.196 53.186 1.00 66.06 100 SER A N 1
ATOM 789 C CA . SER A 1 100 ? -22.872 -9.615 53.541 1.00 66.06 100 SER A CA 1
ATOM 790 C C . SER A 1 100 ? -22.774 -10.556 52.328 1.00 66.06 100 SER A C 1
ATOM 792 O O . SER A 1 100 ? -22.438 -11.720 52.498 1.00 66.06 100 SER A O 1
ATOM 794 N N . LEU A 1 101 ? -22.999 -10.069 51.101 1.00 58.69 101 LEU A N 1
ATOM 795 C CA . LEU A 1 101 ? -22.860 -10.831 49.849 1.00 58.69 101 LEU A CA 1
ATOM 796 C C . LEU A 1 101 ? -21.448 -10.775 49.229 1.00 58.69 101 LEU A C 1
ATOM 798 O O . LEU A 1 101 ? -21.178 -11.505 48.279 1.00 58.69 101 LEU A O 1
ATOM 802 N N . PHE A 1 102 ? -20.534 -9.957 49.767 1.00 59.50 102 PHE A N 1
ATOM 803 C CA . PHE A 1 102 ? -19.150 -9.833 49.277 1.00 59.50 102 PHE A CA 1
ATOM 804 C C . PHE A 1 102 ? -18.182 -10.868 49.867 1.00 59.50 102 PHE A C 1
ATOM 806 O O . PHE A 1 102 ? -16.966 -10.688 49.771 1.00 59.50 102 PHE A O 1
ATOM 813 N N . PHE A 1 103 ? -18.675 -11.949 50.485 1.00 59.72 103 PHE A N 1
ATOM 814 C CA . PHE A 1 103 ? -17.785 -13.041 50.876 1.00 59.72 103 PHE A CA 1
ATOM 815 C C . PHE A 1 103 ? -16.981 -13.497 49.660 1.00 59.72 103 PHE A C 1
ATOM 817 O O . PHE A 1 103 ? -17.528 -13.683 48.572 1.00 59.72 103 PHE A O 1
ATOM 824 N N . ALA A 1 104 ? -15.670 -13.631 49.860 1.00 58.53 104 ALA A N 1
ATOM 825 C CA . ALA A 1 104 ? -14.726 -14.059 48.847 1.00 58.53 104 ALA A CA 1
ATOM 826 C C . ALA A 1 104 ? -15.120 -15.450 48.332 1.00 58.53 104 ALA A C 1
ATOM 828 O O . ALA A 1 104 ? -14.708 -16.475 48.872 1.00 58.53 104 ALA A O 1
ATOM 829 N N . ASN A 1 105 ? -15.928 -15.491 47.275 1.00 63.00 105 ASN A N 1
ATOM 830 C CA . ASN A 1 105 ? -15.961 -16.644 46.394 1.00 63.00 105 ASN A CA 1
ATOM 831 C C . ASN A 1 105 ? -14.533 -16.817 45.866 1.00 63.00 105 ASN A C 1
ATOM 833 O O . ASN A 1 105 ? -13.872 -15.816 45.586 1.00 63.00 105 ASN A O 1
ATOM 837 N N . ALA A 1 106 ? -14.048 -18.054 45.750 1.00 68.88 106 ALA A N 1
ATOM 838 C CA . ALA A 1 106 ? -12.658 -18.399 45.413 1.00 68.88 106 ALA A CA 1
ATOM 839 C C . ALA A 1 106 ? -12.175 -17.917 44.018 1.00 68.88 106 ALA A C 1
ATOM 841 O O . ALA A 1 106 ? -11.156 -18.385 43.520 1.00 68.88 106 ALA A O 1
ATOM 842 N N . GLY A 1 107 ? -12.886 -16.975 43.393 1.00 66.00 107 GLY A N 1
ATOM 843 C CA . GLY A 1 107 ? -12.774 -16.615 41.993 1.00 66.00 107 GLY A CA 1
ATOM 844 C C . GLY A 1 107 ? -13.479 -17.643 41.116 1.00 66.00 107 GLY A C 1
ATOM 845 O O . GLY A 1 107 ? -13.670 -18.797 41.491 1.00 66.00 107 GLY A O 1
ATOM 846 N N . VAL A 1 108 ? -13.894 -17.207 39.933 1.00 67.00 108 VAL A N 1
ATOM 847 C CA . VAL A 1 108 ? -14.130 -18.123 38.815 1.00 67.00 108 VAL A CA 1
ATOM 848 C C . VAL A 1 108 ? -12.793 -18.253 38.096 1.00 67.00 108 VAL A C 1
ATOM 850 O O . VAL A 1 108 ? -12.138 -17.232 37.881 1.00 67.00 108 VAL A O 1
ATOM 853 N N . ASP A 1 109 ? -12.388 -19.473 37.736 1.00 70.38 109 ASP A N 1
ATOM 854 C CA . ASP A 1 109 ? -11.196 -19.703 36.914 1.00 70.38 109 ASP A CA 1
ATOM 855 C C . ASP A 1 109 ? -11.352 -18.948 35.585 1.00 70.38 109 ASP A C 1
ATOM 857 O O . ASP A 1 109 ? -12.102 -19.339 34.685 1.00 70.38 109 ASP A O 1
ATOM 861 N N . TRP A 1 110 ? -10.693 -17.793 35.487 1.00 69.44 110 TRP A N 1
ATOM 862 C CA . TRP A 1 110 ? -10.706 -16.975 34.286 1.00 69.44 110 TRP A CA 1
ATOM 863 C C . TRP A 1 110 ? -9.698 -17.547 33.297 1.00 69.44 110 TRP A C 1
ATOM 865 O O . TRP A 1 110 ? -8.487 -17.369 33.435 1.00 69.44 110 TRP A O 1
ATOM 875 N N . HIS A 1 111 ? -10.204 -18.207 32.263 1.00 67.81 111 HIS A N 1
ATOM 876 C CA . HIS A 1 111 ? -9.406 -18.606 31.114 1.00 67.81 111 HIS A CA 1
ATOM 877 C C . HIS A 1 111 ? -9.724 -17.665 29.946 1.00 67.81 111 HIS A C 1
ATOM 879 O O . HIS A 1 111 ? -10.786 -17.799 29.332 1.00 67.81 111 HIS A O 1
ATOM 885 N N . PRO A 1 112 ? -8.849 -16.693 29.618 1.00 60.00 112 PRO A N 1
ATOM 886 C CA . PRO A 1 112 ? -9.044 -15.880 28.430 1.00 60.00 112 PRO A CA 1
ATOM 887 C C . PRO A 1 112 ? -8.960 -16.806 27.218 1.00 60.00 112 PRO A C 1
ATOM 889 O O . PRO A 1 112 ? -7.922 -17.411 26.951 1.00 60.00 112 PRO A O 1
ATOM 892 N N . ASN A 1 113 ? -10.072 -16.936 26.498 1.00 58.06 113 ASN A N 1
ATOM 893 C CA . ASN A 1 113 ? -10.162 -17.757 25.299 1.00 58.06 113 ASN A CA 1
ATOM 894 C C . ASN A 1 113 ? -9.447 -17.017 24.154 1.00 58.06 113 ASN A C 1
ATOM 896 O O . ASN A 1 113 ? -10.069 -16.365 23.316 1.00 58.06 113 ASN A O 1
ATOM 900 N N . MET A 1 114 ? -8.111 -17.031 24.174 1.00 56.31 114 MET A N 1
ATOM 901 C CA . MET A 1 114 ? -7.290 -16.524 23.080 1.00 56.31 114 MET A CA 1
ATOM 902 C C . MET A 1 114 ? -7.399 -17.496 21.907 1.00 56.31 114 MET A C 1
ATOM 904 O O . MET A 1 114 ? -6.555 -18.369 21.718 1.00 56.31 114 MET A O 1
ATOM 908 N N . LEU A 1 115 ? -8.440 -17.330 21.092 1.00 56.00 115 LEU A N 1
ATOM 909 C CA . LEU A 1 115 ? -8.435 -17.823 19.719 1.00 56.00 115 LEU A CA 1
ATOM 910 C C . LEU A 1 115 ? -7.441 -16.969 18.929 1.00 56.00 115 LEU A C 1
ATOM 912 O O . LEU A 1 115 ? -7.793 -15.987 18.277 1.00 56.00 115 LEU A O 1
ATOM 916 N N . LEU A 1 116 ? -6.167 -17.327 19.062 1.00 44.78 116 LEU A N 1
ATOM 917 C CA . LEU A 1 116 ? -5.077 -16.782 18.278 1.00 44.78 116 LEU A CA 1
ATOM 918 C C . LEU A 1 116 ? -5.199 -17.368 16.864 1.00 44.78 116 LEU A C 1
ATOM 920 O O . LEU A 1 116 ? -4.617 -18.403 16.550 1.00 44.78 116 LEU A O 1
ATOM 924 N N . ASN A 1 117 ? -6.026 -16.747 16.024 1.00 47.94 117 ASN A N 1
ATOM 925 C CA . ASN A 1 117 ? -6.102 -17.101 14.613 1.00 47.94 117 ASN A CA 1
ATOM 926 C C . ASN A 1 117 ? -4.899 -16.456 13.911 1.00 47.94 117 ASN A C 1
ATOM 928 O O . ASN A 1 117 ? -4.982 -15.329 13.423 1.00 47.94 117 ASN A O 1
ATOM 932 N N . ILE A 1 118 ? -3.751 -17.132 13.975 1.00 40.06 118 ILE A N 1
ATOM 933 C CA . ILE A 1 118 ? -2.570 -16.784 13.184 1.00 40.06 118 ILE A CA 1
ATOM 934 C C . ILE A 1 118 ? -2.865 -17.232 11.747 1.00 40.06 118 ILE A C 1
ATOM 936 O O . ILE A 1 118 ? -3.066 -18.423 11.507 1.00 40.06 118 ILE A O 1
ATOM 940 N N . ILE A 1 119 ? -2.927 -16.263 10.832 1.00 49.81 119 ILE A N 1
ATOM 941 C CA . ILE A 1 119 ? -2.834 -16.467 9.380 1.00 49.81 119 ILE A CA 1
ATOM 942 C C . ILE A 1 119 ? -1.355 -16.412 9.004 1.00 49.81 119 ILE A C 1
ATOM 944 O O . ILE A 1 119 ? -0.664 -15.515 9.543 1.00 49.81 119 ILE A O 1
#

Secondary structure (DSSP, 8-state):
----------HHHHS-THHHHTS-TT-HHHHHHHHHHHHHHHHHHHHHHHHHHHHHHHHHHHHHHHHHHHHHHHHHHHHHHHHHHHHHHHHHHHT---GGG------------------